Protein AF-A0A9E5ND71-F1 (afdb_monomer_lite)

Sequence (81 aa):
ANYTIGQRKGLGISAPQPLYVIEKQIVENALVVGPKEALGRREFIARRTTWVSGRKLEEPIRVSCRVRYKAPEVSSTVRPL

Structure (mmCIF, N/CA/C/O backbone):
data_AF-A0A9E5ND71-F1
#
_entry.id   AF-A0A9E5ND71-F1
#
loop_
_atom_site.group_PDB
_atom_site.id
_atom_site.type_symbol
_atom_site.label_atom_id
_atom_site.label_alt_id
_atom_site.label_comp_id
_atom_site.label_asym_id
_atom_site.label_entity_id
_atom_site.label_seq_id
_atom_site.pdbx_PDB_ins_code
_atom_site.Cartn_x
_atom_site.Cartn_y
_atom_site.Cartn_z
_atom_site.occupancy
_atom_site.B_iso_or_equiv
_atom_site.auth_seq_id
_atom_site.auth_comp_id
_atom_site.auth_asym_id
_atom_site.auth_atom_id
_atom_site.pdbx_PDB_model_num
ATOM 1 N N . ALA A 1 1 ? -16.498 15.332 0.552 1.00 64.06 1 ALA A N 1
ATOM 2 C CA . ALA A 1 1 ? -15.256 15.306 1.357 1.00 64.06 1 ALA A CA 1
ATOM 3 C C . ALA A 1 1 ? -14.260 14.331 0.730 1.00 64.06 1 ALA A C 1
ATOM 5 O O . ALA A 1 1 ? -14.679 13.298 0.219 1.00 64.06 1 ALA A O 1
ATOM 6 N N . ASN A 1 2 ? -12.963 14.652 0.725 1.00 84.62 2 ASN A N 1
ATOM 7 C CA . ASN A 1 2 ? -11.939 13.786 0.132 1.00 84.62 2 ASN A CA 1
ATOM 8 C C . ASN A 1 2 ? -11.435 12.769 1.162 1.00 84.62 2 ASN A C 1
ATOM 10 O O . ASN A 1 2 ? -10.614 13.104 2.010 1.00 84.62 2 ASN A O 1
ATOM 14 N N . TYR A 1 3 ? -11.927 11.532 1.073 1.00 91.69 3 TYR A N 1
ATOM 15 C CA . TYR A 1 3 ? -11.458 10.416 1.897 1.00 91.69 3 TYR A CA 1
ATOM 16 C C . TYR A 1 3 ? -10.366 9.611 1.195 1.00 91.69 3 TYR A C 1
ATOM 18 O O . TYR A 1 3 ? -10.477 9.305 -0.002 1.00 91.69 3 TYR A O 1
ATOM 26 N N . THR A 1 4 ? -9.344 9.233 1.963 1.00 92.38 4 THR A N 1
ATOM 27 C CA . THR A 1 4 ? -8.185 8.451 1.503 1.00 92.38 4 THR A CA 1
ATOM 28 C C . THR A 1 4 ? -8.097 7.125 2.254 1.00 92.38 4 THR A C 1
ATOM 30 O O . THR A 1 4 ? -8.299 7.095 3.464 1.00 92.38 4 THR A O 1
ATOM 33 N N . ILE A 1 5 ? -7.740 6.035 1.570 1.00 92.44 5 ILE A N 1
ATOM 34 C CA . ILE A 1 5 ? -7.476 4.743 2.224 1.00 92.44 5 ILE A CA 1
ATOM 35 C C . ILE A 1 5 ? -6.376 4.905 3.291 1.00 92.44 5 ILE A C 1
ATOM 37 O O . ILE A 1 5 ? -5.293 5.442 3.024 1.00 92.44 5 ILE A O 1
ATOM 41 N N . GLY A 1 6 ? -6.663 4.450 4.511 1.00 93.00 6 GLY A N 1
ATOM 42 C CA . GLY A 1 6 ? -5.825 4.625 5.699 1.00 93.00 6 GLY A CA 1
ATOM 43 C C . GLY A 1 6 ? -6.051 5.934 6.463 1.00 93.00 6 GLY A C 1
ATOM 44 O O . GLY A 1 6 ? -5.329 6.210 7.421 1.00 93.00 6 GLY A O 1
ATOM 45 N N . GLN A 1 7 ? -7.028 6.757 6.075 1.00 94.81 7 GLN A N 1
ATOM 46 C CA . GLN A 1 7 ? -7.401 7.950 6.833 1.00 94.81 7 GLN A CA 1
ATOM 47 C C . GLN A 1 7 ? -8.084 7.569 8.150 1.00 94.81 7 GLN A C 1
ATOM 49 O O . GLN A 1 7 ? -9.040 6.804 8.149 1.00 94.81 7 GLN A O 1
ATOM 54 N N . ARG A 1 8 ? -7.614 8.160 9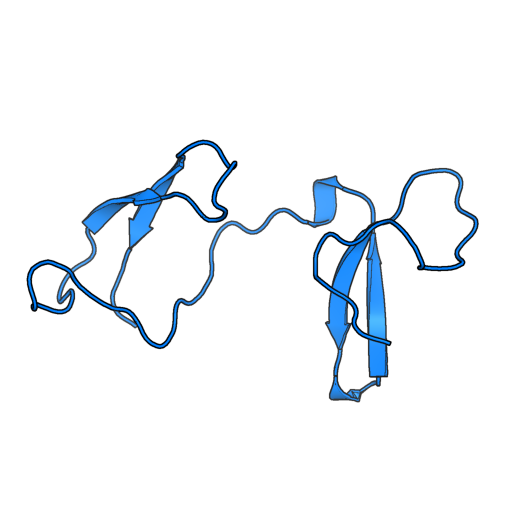.256 1.00 94.31 8 ARG A N 1
ATOM 55 C CA . ARG A 1 8 ? -8.197 8.019 10.605 1.00 94.31 8 ARG A CA 1
ATOM 56 C C . ARG A 1 8 ? -9.009 9.240 11.047 1.00 94.31 8 ARG A C 1
ATOM 58 O O . ARG A 1 8 ? -10.037 9.113 11.700 1.00 94.31 8 ARG A O 1
ATOM 65 N N . LYS A 1 9 ? -8.499 10.446 10.780 1.00 93.44 9 LYS A N 1
ATOM 66 C CA . LYS A 1 9 ? -9.096 11.706 11.257 1.00 93.44 9 LYS A CA 1
ATOM 67 C C . L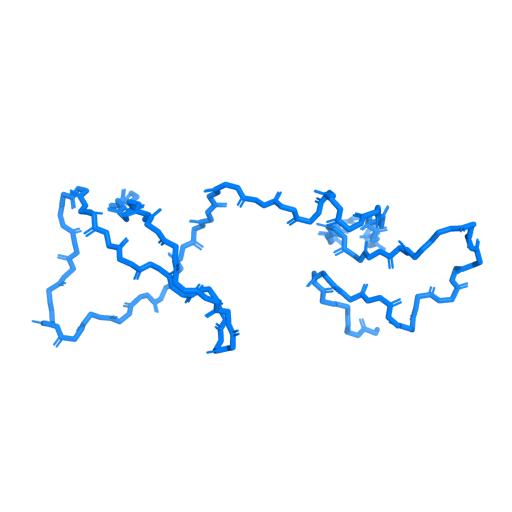YS A 1 9 ? -10.251 12.146 10.353 1.00 93.44 9 LYS A C 1
ATOM 69 O O . LYS A 1 9 ? -10.265 11.819 9.168 1.00 93.44 9 LYS A O 1
ATOM 74 N N . GLY A 1 10 ? -11.182 12.924 10.906 1.00 91.69 10 GLY A N 1
ATOM 75 C CA . GLY A 1 10 ? -12.295 13.504 10.145 1.00 91.69 10 GLY A CA 1
ATOM 76 C C . GLY A 1 10 ? -13.372 12.497 9.730 1.00 91.69 10 GLY A C 1
ATOM 77 O O . GLY A 1 10 ? -14.072 12.742 8.755 1.00 91.69 10 GLY A O 1
ATOM 78 N N . LEU A 1 11 ? -13.476 11.361 10.433 1.00 92.31 11 LEU A N 1
ATOM 79 C CA . LEU A 1 11 ? -14.520 10.355 10.195 1.00 92.31 11 LEU A CA 1
ATOM 80 C C . LEU A 1 11 ? -15.802 10.620 10.998 1.00 92.31 11 LEU A C 1
ATOM 82 O O . LEU A 1 11 ? -16.860 10.175 10.582 1.00 92.31 11 LEU A O 1
ATOM 86 N N . GLY A 1 12 ? -15.723 11.338 12.126 1.00 91.81 12 GLY A N 1
ATOM 87 C CA . GLY A 1 12 ? -16.895 11.649 12.958 1.00 91.81 12 GLY A CA 1
ATOM 88 C C . GLY A 1 12 ? -17.505 10.445 13.688 1.00 91.81 12 GLY A C 1
ATOM 89 O O . GLY A 1 12 ? -18.623 10.540 14.176 1.00 91.81 12 GLY A O 1
ATOM 90 N N . ILE A 1 13 ? -16.788 9.319 13.765 1.00 92.25 13 ILE A N 1
ATOM 91 C CA . ILE A 1 13 ? -17.266 8.076 14.382 1.00 92.25 13 ILE A CA 1
ATOM 92 C C . ILE A 1 13 ? -16.664 7.940 15.781 1.00 92.25 13 ILE A C 1
ATOM 94 O O . ILE A 1 13 ? -15.440 7.955 15.933 1.00 92.25 13 ILE A O 1
ATOM 98 N N . SER A 1 14 ? -17.523 7.775 16.789 1.00 94.06 14 SER A N 1
ATOM 99 C CA . SER A 1 14 ? -17.109 7.335 18.123 1.00 94.06 14 SER A CA 1
ATOM 100 C C . SER A 1 14 ? -17.046 5.809 18.149 1.00 94.06 14 SER A C 1
ATOM 102 O O . SER A 1 14 ? -18.026 5.143 17.826 1.00 94.06 14 SER A O 1
ATOM 104 N N . ALA A 1 15 ? -15.887 5.255 18.493 1.00 92.88 15 ALA A N 1
ATOM 105 C CA . ALA A 1 15 ? -15.652 3.817 18.549 1.00 92.88 15 ALA A CA 1
ATOM 106 C C . ALA A 1 15 ? -14.649 3.494 19.671 1.00 92.88 15 ALA A C 1
ATOM 108 O O . ALA A 1 15 ? -13.777 4.321 19.951 1.00 92.88 15 ALA A O 1
ATOM 109 N N . PRO A 1 16 ? -14.715 2.296 20.285 1.00 94.38 16 PRO A N 1
ATOM 110 C CA . PRO A 1 16 ? -13.796 1.896 21.358 1.00 94.38 16 PRO A CA 1
ATOM 111 C C . PRO A 1 16 ? -12.335 1.788 20.896 1.00 94.38 16 PRO A C 1
ATOM 113 O O . PRO A 1 16 ? -11.421 1.792 21.715 1.00 94.38 16 PRO A O 1
ATOM 116 N N . GLN A 1 17 ? -12.104 1.713 19.585 1.00 94.06 17 GLN A N 1
ATOM 117 C CA . GLN A 1 17 ? -10.781 1.647 18.976 1.00 94.06 17 GLN A CA 1
ATOM 118 C C . GLN A 1 17 ? -10.697 2.550 17.738 1.00 94.06 17 GLN A C 1
ATOM 120 O O . GLN A 1 17 ? -11.721 2.827 17.107 1.00 94.06 17 GLN A O 1
ATOM 125 N N . PRO A 1 18 ? -9.493 3.012 17.352 1.00 95.12 18 PRO A N 1
ATOM 126 C CA . PRO A 1 18 ? -9.322 3.827 16.156 1.00 95.12 18 PRO A CA 1
ATOM 127 C C . PRO A 1 18 ? -9.764 3.094 14.886 1.00 95.12 18 PRO A C 1
ATOM 129 O O . PRO A 1 18 ? -9.299 1.990 14.607 1.00 95.12 18 PRO A O 1
ATOM 132 N N . LEU A 1 19 ? -10.599 3.756 14.086 1.00 96.94 19 LEU A N 1
ATOM 133 C CA . LEU A 1 19 ? -11.025 3.269 12.778 1.00 96.94 19 LEU A CA 1
ATOM 134 C C . LEU A 1 19 ? -10.309 4.007 11.649 1.00 96.94 19 LEU A C 1
ATOM 136 O O . LEU A 1 19 ? -9.929 5.176 11.770 1.00 96.94 19 LEU A O 1
ATOM 140 N N . TYR A 1 20 ? -10.139 3.297 10.543 1.00 96.75 20 TYR A N 1
ATOM 141 C CA . TYR A 1 20 ? -9.460 3.758 9.345 1.00 96.75 20 TYR A CA 1
ATOM 142 C C . TYR A 1 20 ? -10.325 3.466 8.126 1.00 96.75 20 TYR A C 1
ATOM 144 O O . TYR A 1 20 ? -10.996 2.440 8.086 1.00 96.75 20 TYR A O 1
ATOM 152 N N . VAL A 1 21 ? -10.283 4.326 7.108 1.00 96.38 21 VAL A N 1
ATOM 153 C CA . VAL A 1 21 ? -10.930 4.045 5.815 1.00 96.38 21 VAL A CA 1
ATOM 154 C C . VAL A 1 21 ? -10.222 2.867 5.146 1.00 96.38 21 VAL A C 1
ATOM 156 O O . VAL A 1 21 ? -9.067 3.006 4.738 1.00 96.38 21 VAL A O 1
ATOM 159 N N . ILE A 1 22 ? -10.901 1.728 5.026 1.00 95.81 22 ILE A N 1
ATOM 160 C CA . ILE A 1 22 ? -10.361 0.501 4.419 1.00 95.81 22 ILE A CA 1
ATOM 161 C C . ILE A 1 22 ? -10.802 0.326 2.965 1.00 95.81 22 ILE A C 1
ATOM 163 O O . ILE A 1 22 ? -10.070 -0.271 2.174 1.00 95.81 22 ILE A O 1
ATOM 167 N N . GLU A 1 23 ? -11.946 0.905 2.591 1.00 94.62 23 GLU A N 1
ATOM 168 C CA . GLU A 1 23 ? -12.474 0.849 1.230 1.00 94.62 23 GLU A CA 1
ATOM 169 C C . GLU A 1 23 ? -13.378 2.046 0.909 1.00 94.62 23 GLU A C 1
ATOM 171 O O . GLU A 1 23 ? -13.954 2.674 1.800 1.00 94.62 23 GLU A O 1
ATOM 176 N N . LYS A 1 24 ? -13.493 2.360 -0.385 1.00 94.25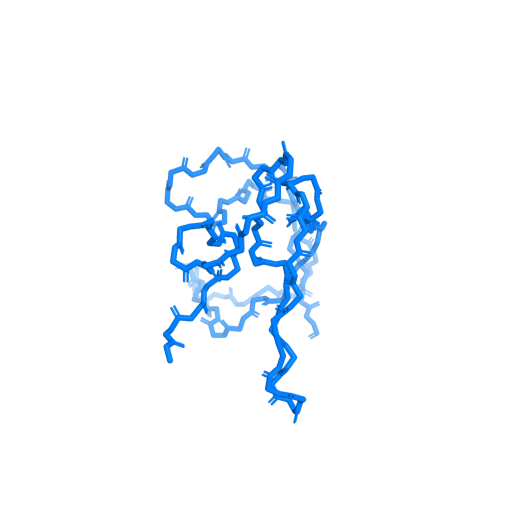 24 LYS A N 1
ATOM 177 C CA . LYS A 1 24 ? -14.422 3.356 -0.925 1.00 94.25 24 LYS A CA 1
ATOM 178 C C . LYS A 1 24 ? -15.349 2.671 -1.923 1.00 94.25 24 LYS A C 1
ATOM 180 O O . LYS A 1 24 ? -14.918 2.352 -3.030 1.00 94.25 24 LYS A O 1
ATOM 185 N N . GLN A 1 25 ? -16.610 2.502 -1.556 1.00 94.44 25 GLN A N 1
ATOM 186 C CA . GLN A 1 25 ? -17.641 1.968 -2.438 1.00 94.44 25 GLN A CA 1
ATOM 187 C C . GLN A 1 25 ? -18.316 3.137 -3.150 1.00 94.44 25 GLN A C 1
ATOM 189 O O . GLN A 1 25 ? -19.241 3.761 -2.639 1.00 94.44 25 GLN A O 1
ATOM 194 N N . ILE A 1 26 ? -17.789 3.480 -4.326 1.00 92.00 26 ILE A N 1
ATOM 195 C CA . ILE A 1 26 ? -18.204 4.682 -5.064 1.00 92.00 26 ILE A CA 1
ATOM 196 C C . ILE A 1 26 ? -19.667 4.597 -5.508 1.00 92.00 26 ILE A C 1
ATOM 198 O O . ILE A 1 26 ? -20.376 5.593 -5.421 1.00 92.00 26 ILE A O 1
ATOM 202 N N . VAL A 1 27 ? -20.114 3.415 -5.943 1.00 94.56 27 VAL A N 1
ATOM 203 C CA . VAL A 1 27 ? -21.489 3.187 -6.420 1.00 94.56 27 VAL A CA 1
ATOM 204 C C . VAL A 1 27 ? -22.509 3.424 -5.306 1.00 94.56 27 VAL A C 1
ATOM 206 O O . VAL A 1 27 ? -23.528 4.065 -5.528 1.00 94.56 27 VAL A O 1
ATOM 209 N N . GLU A 1 28 ? -22.200 2.962 -4.098 1.00 95.44 28 GLU A N 1
ATOM 210 C CA . GLU A 1 28 ? -23.073 3.077 -2.926 1.00 95.44 28 GLU A CA 1
ATOM 211 C C . GLU A 1 28 ? -22.853 4.386 -2.153 1.00 95.44 28 GLU A C 1
ATOM 213 O O . GLU A 1 28 ? -23.531 4.650 -1.165 1.00 95.44 28 GLU A O 1
ATOM 218 N N . ASN A 1 29 ? -21.887 5.209 -2.584 1.00 92.94 29 ASN A N 1
ATOM 219 C CA . ASN A 1 29 ? -21.406 6.379 -1.849 1.00 92.94 29 ASN A CA 1
ATOM 220 C C . ASN A 1 29 ? -21.067 6.056 -0.375 1.00 92.94 29 ASN A C 1
ATOM 222 O O . ASN A 1 29 ? -21.299 6.857 0.532 1.00 92.94 29 ASN A O 1
ATOM 226 N N . ALA A 1 30 ? -20.505 4.869 -0.139 1.00 93.69 30 ALA A N 1
ATOM 227 C CA . ALA A 1 30 ? -20.198 4.355 1.187 1.00 93.69 30 ALA A CA 1
ATOM 228 C C . ALA A 1 30 ? -18.685 4.281 1.434 1.00 93.69 30 ALA A C 1
ATOM 230 O O . ALA A 1 30 ? -17.869 4.033 0.536 1.00 93.69 30 ALA A O 1
ATOM 231 N N . LEU A 1 31 ? -18.302 4.501 2.691 1.00 94.44 31 LEU A N 1
ATOM 232 C CA . LEU A 1 31 ? -16.952 4.247 3.179 1.00 94.44 31 LEU A CA 1
ATOM 233 C C . LEU A 1 31 ? -16.990 3.061 4.116 1.00 94.44 31 LEU A C 1
ATOM 235 O O . LEU A 1 31 ? -17.655 3.100 5.150 1.00 94.44 31 LEU A O 1
ATOM 239 N N . VAL A 1 32 ? -16.197 2.050 3.793 1.00 95.25 32 VAL A N 1
ATOM 240 C CA . VAL A 1 32 ? -15.969 0.955 4.722 1.00 95.25 32 VAL A CA 1
ATOM 241 C C . VAL A 1 32 ? -14.825 1.375 5.636 1.00 95.25 32 VAL A C 1
ATOM 243 O O . VAL A 1 32 ? -13.747 1.766 5.168 1.00 95.25 32 VAL A O 1
ATOM 246 N N . VAL A 1 33 ? -15.065 1.321 6.944 1.00 96.50 33 VAL A N 1
ATOM 247 C CA . VAL A 1 33 ? -14.069 1.628 7.973 1.00 96.50 33 VAL A CA 1
ATOM 248 C C . VAL A 1 33 ? -13.802 0.405 8.837 1.00 96.50 33 VAL A C 1
ATOM 250 O O . VAL A 1 33 ? -14.701 -0.383 9.111 1.00 96.50 33 VAL A O 1
ATOM 253 N N . GLY A 1 34 ? -12.557 0.239 9.266 1.00 95.88 34 GLY A N 1
ATOM 254 C CA . GLY A 1 34 ? -12.136 -0.923 10.039 1.00 95.88 34 GLY A CA 1
ATOM 255 C C . GLY A 1 34 ? -10.903 -0.646 10.891 1.00 95.88 34 GLY A C 1
ATOM 256 O O . GLY A 1 34 ? -10.362 0.467 10.859 1.00 95.88 34 GLY A O 1
ATOM 257 N N . PRO A 1 35 ? -10.458 -1.643 11.671 1.00 96.00 35 PRO A N 1
ATOM 258 C CA . PRO A 1 35 ? -9.251 -1.525 12.472 1.00 96.00 35 PRO A CA 1
ATOM 259 C C . PRO A 1 35 ? -8.010 -1.470 11.562 1.00 96.00 35 PRO A C 1
ATOM 261 O O . PRO A 1 35 ? -8.075 -1.746 10.359 1.00 96.00 35 PRO A O 1
ATOM 264 N N . LYS A 1 36 ? -6.861 -1.077 12.116 1.00 93.38 36 LYS A N 1
ATOM 265 C CA . LYS A 1 36 ? -5.637 -0.823 11.336 1.00 93.38 36 LYS A CA 1
ATOM 266 C C . LYS A 1 36 ? -5.166 -2.065 10.573 1.00 93.38 36 LYS A C 1
ATOM 268 O O . LYS A 1 36 ? -4.641 -1.951 9.468 1.00 93.38 36 LYS A O 1
ATOM 273 N N . GLU A 1 37 ? -5.367 -3.238 11.152 1.00 93.31 37 GLU A N 1
ATOM 274 C CA . GLU A 1 37 ? -4.949 -4.544 10.643 1.00 93.31 37 GLU A CA 1
ATOM 275 C C . GLU A 1 37 ? -5.662 -4.882 9.323 1.00 93.31 37 GLU A C 1
ATOM 277 O O . GLU A 1 37 ? -5.086 -5.537 8.457 1.00 93.31 37 GLU A O 1
ATOM 282 N N . ALA A 1 38 ? -6.870 -4.346 9.117 1.00 94.00 38 ALA A N 1
ATOM 283 C CA . ALA A 1 38 ? -7.654 -4.526 7.896 1.00 94.00 38 ALA A CA 1
ATOM 284 C C . ALA A 1 38 ? -7.177 -3.656 6.711 1.00 94.00 38 ALA A C 1
ATOM 286 O O . ALA A 1 38 ? -7.666 -3.817 5.595 1.00 94.00 38 ALA A O 1
ATOM 287 N N . LEU A 1 39 ? -6.217 -2.741 6.911 1.00 90.62 39 LEU A N 1
ATOM 288 C CA . LEU A 1 39 ? -5.639 -1.937 5.821 1.00 90.62 39 LEU A CA 1
ATOM 289 C C . LEU A 1 39 ? -4.644 -2.716 4.953 1.00 90.62 39 LEU A C 1
ATOM 291 O O . LEU A 1 39 ? -4.309 -2.264 3.855 1.00 90.62 39 LEU A O 1
ATOM 295 N N . GLY A 1 40 ? -4.121 -3.835 5.458 1.00 89.12 40 GLY A N 1
ATOM 296 C CA . GLY A 1 40 ? -3.101 -4.619 4.773 1.00 89.12 40 GLY A CA 1
ATOM 297 C C . GLY A 1 40 ? -3.607 -5.172 3.442 1.00 89.12 40 GLY A C 1
ATOM 298 O O . GLY A 1 40 ? -4.659 -5.800 3.371 1.00 89.12 40 GLY A O 1
ATOM 299 N N . ARG A 1 41 ? -2.832 -4.975 2.373 1.00 89.56 41 ARG A N 1
ATOM 300 C CA . ARG A 1 41 ? -3.057 -5.602 1.064 1.00 89.56 41 ARG A CA 1
ATOM 301 C C . ARG A 1 41 ? -1.771 -6.298 0.633 1.00 89.56 41 ARG A C 1
ATOM 303 O O . ARG A 1 41 ? -0.684 -5.767 0.855 1.00 89.56 41 ARG A O 1
ATOM 310 N N . ARG A 1 42 ? -1.895 -7.489 0.039 1.00 91.50 42 ARG A N 1
ATOM 311 C CA . ARG A 1 42 ? -0.743 -8.284 -0.432 1.00 91.50 42 ARG A CA 1
ATOM 312 C C . ARG A 1 42 ? -0.320 -7.929 -1.855 1.00 91.50 42 ARG A C 1
ATOM 314 O O . ARG A 1 42 ? 0.821 -8.172 -2.225 1.00 91.50 42 ARG A O 1
ATOM 321 N N . GLU A 1 43 ? -1.228 -7.348 -2.628 1.00 94.44 43 GLU A N 1
ATOM 322 C CA . GLU A 1 43 ? -1.023 -7.014 -4.032 1.00 94.44 43 GLU A CA 1
ATOM 323 C C . GLU A 1 43 ? -1.804 -5.755 -4.416 1.00 94.44 43 GLU A C 1
ATOM 325 O O . GLU A 1 43 ? -2.778 -5.374 -3.762 1.00 94.44 43 GLU A O 1
ATOM 330 N N . PHE A 1 44 ? -1.346 -5.093 -5.475 1.00 93.81 44 PHE A N 1
ATOM 331 C CA . PHE A 1 44 ? -2.019 -3.960 -6.094 1.00 93.81 44 PHE A CA 1
ATOM 332 C C . PHE A 1 44 ? -1.648 -3.885 -7.577 1.00 93.81 44 PHE A C 1
ATOM 334 O O . PHE A 1 44 ? -0.616 -4.406 -8.001 1.00 93.81 44 PHE A O 1
ATOM 341 N N . ILE A 1 45 ? -2.478 -3.196 -8.359 1.00 94.94 45 ILE A N 1
ATOM 342 C CA . ILE A 1 45 ? -2.219 -2.931 -9.775 1.00 94.94 45 ILE A CA 1
ATOM 343 C C . ILE A 1 45 ? -1.665 -1.517 -9.924 1.00 94.94 45 ILE A C 1
ATOM 345 O O . ILE A 1 45 ? -2.321 -0.540 -9.557 1.00 94.94 45 ILE A O 1
ATOM 349 N N . ALA A 1 46 ? -0.474 -1.402 -10.506 1.00 93.81 46 ALA A N 1
ATOM 350 C CA . ALA A 1 46 ? 0.077 -0.123 -10.930 1.00 93.81 46 ALA A CA 1
ATOM 351 C C . ALA A 1 46 ? -0.386 0.201 -12.358 1.00 93.81 46 ALA A C 1
ATOM 353 O O . ALA A 1 46 ? -0.303 -0.630 -13.259 1.00 93.81 46 ALA A O 1
ATOM 354 N N . ARG A 1 47 ? -0.858 1.429 -12.580 1.00 92.62 47 ARG A N 1
ATOM 355 C CA . ARG A 1 47 ? -1.185 1.967 -13.910 1.00 92.62 47 ARG A CA 1
ATOM 356 C C . ARG A 1 47 ? -0.279 3.157 -14.204 1.00 92.62 47 ARG A C 1
ATOM 358 O O . ARG A 1 47 ? 0.217 3.780 -13.271 1.00 92.62 47 ARG A O 1
ATOM 365 N N . ARG A 1 48 ? -0.106 3.496 -15.489 1.00 92.50 48 ARG A N 1
ATOM 366 C CA . ARG A 1 48 ? 0.750 4.616 -15.943 1.00 92.50 48 ARG A CA 1
ATOM 367 C C . ARG A 1 48 ? 2.186 4.505 -15.401 1.00 92.50 48 ARG A C 1
ATOM 369 O O . ARG A 1 48 ? 2.722 5.442 -14.823 1.00 92.50 48 ARG A O 1
ATOM 376 N N . THR A 1 49 ? 2.781 3.324 -15.556 1.00 93.19 49 THR A N 1
ATOM 377 C CA . THR A 1 49 ? 4.140 3.026 -15.085 1.00 93.19 49 THR A CA 1
ATOM 378 C C . THR A 1 49 ? 5.194 3.715 -15.947 1.00 93.19 49 THR A C 1
ATOM 380 O O . THR A 1 49 ? 5.140 3.603 -17.174 1.00 93.19 49 THR A O 1
ATOM 383 N N . THR A 1 50 ? 6.193 4.316 -15.306 1.00 94.56 50 THR A N 1
ATOM 384 C CA . THR A 1 50 ? 7.399 4.840 -15.960 1.00 94.56 50 THR A CA 1
ATOM 385 C C . THR A 1 50 ? 8.581 3.936 -15.635 1.00 94.56 50 THR A C 1
ATOM 387 O O . THR A 1 50 ? 8.815 3.626 -14.468 1.00 94.56 50 THR A O 1
ATOM 390 N N . TRP A 1 51 ? 9.331 3.532 -16.659 1.00 92.75 51 TRP A N 1
ATOM 391 C CA . TRP A 1 51 ? 10.502 2.665 -16.529 1.00 92.75 51 TRP A CA 1
ATOM 392 C C . TRP A 1 51 ? 11.763 3.465 -16.846 1.00 92.75 51 TRP A C 1
ATOM 394 O O . TRP A 1 51 ? 11.891 3.986 -17.950 1.00 92.75 51 TRP A O 1
ATOM 404 N N . VAL A 1 52 ? 12.697 3.558 -15.896 1.00 93.81 52 VAL A N 1
ATOM 405 C CA . VAL A 1 52 ? 13.943 4.338 -16.063 1.00 93.81 52 VAL A CA 1
ATOM 406 C C . VAL A 1 52 ? 14.825 3.766 -17.178 1.00 93.81 52 VAL A C 1
ATOM 408 O O . VAL A 1 52 ? 15.464 4.516 -17.903 1.00 93.81 52 VAL A O 1
ATOM 411 N N . SER A 1 53 ? 14.803 2.446 -17.374 1.00 91.88 53 SER A N 1
ATOM 412 C CA . SER A 1 53 ? 15.484 1.768 -18.487 1.00 91.88 53 SER A CA 1
ATOM 413 C C . SER A 1 53 ? 14.862 2.053 -19.862 1.00 91.88 53 SER A C 1
ATOM 415 O O . SER A 1 53 ? 15.398 1.610 -20.875 1.00 91.88 53 SER A O 1
ATOM 417 N N . GLY A 1 54 ? 13.692 2.700 -19.911 1.00 91.81 54 GLY A N 1
ATOM 418 C CA . GLY A 1 54 ? 12.889 2.883 -21.121 1.00 91.81 54 GLY A CA 1
ATOM 419 C C . GLY A 1 54 ? 12.161 1.622 -21.601 1.00 91.81 54 GLY A C 1
ATOM 420 O O . GLY A 1 54 ? 11.346 1.705 -22.517 1.00 91.81 54 GLY A O 1
ATOM 421 N N . ARG A 1 55 ? 12.405 0.460 -20.983 1.00 90.12 55 ARG A N 1
ATOM 422 C CA . ARG A 1 55 ? 11.803 -0.82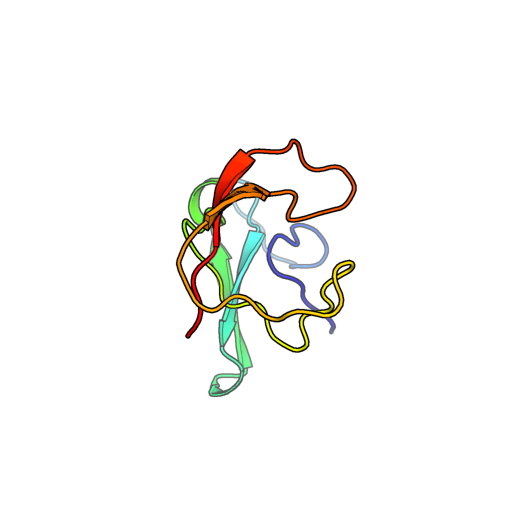0 -21.377 1.00 90.12 55 ARG A CA 1
ATOM 423 C C . ARG A 1 55 ? 10.749 -1.246 -20.372 1.00 90.12 55 ARG A C 1
ATOM 425 O O . ARG A 1 55 ? 11.000 -1.254 -19.167 1.00 90.12 55 ARG A O 1
ATOM 432 N N . LYS A 1 56 ? 9.569 -1.601 -20.881 1.00 90.00 56 LYS A N 1
ATOM 433 C CA . LYS A 1 56 ? 8.530 -2.230 -20.067 1.00 90.00 56 LYS A CA 1
ATOM 434 C C . LYS A 1 56 ? 8.956 -3.642 -19.686 1.00 90.00 56 LYS A C 1
ATOM 436 O O . LYS A 1 56 ? 9.795 -4.253 -20.339 1.00 90.00 56 LYS A O 1
ATOM 441 N N . LEU A 1 57 ? 8.354 -4.128 -18.614 1.00 91.94 57 LEU A N 1
ATOM 442 C CA . LEU A 1 57 ? 8.576 -5.471 -18.123 1.00 91.94 57 LEU A C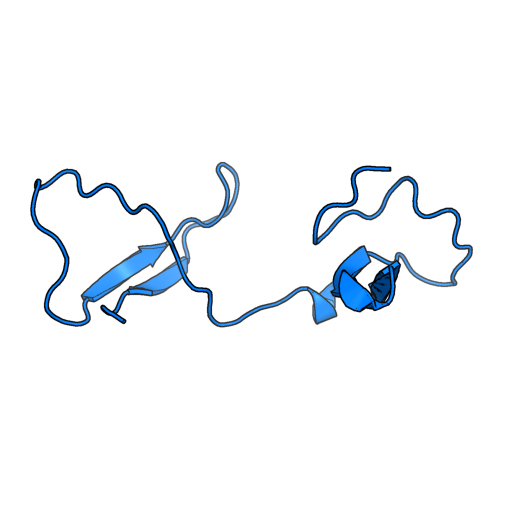A 1
ATOM 443 C C . LEU A 1 57 ? 7.822 -6.500 -18.975 1.00 91.94 57 LEU A C 1
ATOM 445 O O . LEU A 1 57 ? 6.619 -6.344 -19.176 1.00 91.94 57 LEU A O 1
ATOM 449 N N . GLU A 1 58 ? 8.522 -7.543 -19.417 1.00 93.50 58 GLU A N 1
ATOM 450 C CA . GLU A 1 58 ? 7.949 -8.668 -20.179 1.00 93.50 58 GLU A CA 1
ATOM 451 C C . GLU A 1 58 ? 7.775 -9.929 -19.320 1.00 93.50 58 GLU A C 1
ATOM 453 O O . GLU A 1 58 ? 6.870 -10.722 -19.562 1.00 93.50 58 GLU A O 1
ATOM 458 N N . GLU A 1 59 ? 8.572 -10.077 -18.260 1.00 95.06 59 GLU A N 1
ATOM 459 C CA . GLU A 1 59 ? 8.547 -11.232 -17.360 1.00 95.06 59 GLU A CA 1
ATOM 460 C C . GLU A 1 59 ? 8.541 -10.797 -15.888 1.00 95.06 59 GLU A C 1
ATOM 462 O O . GLU A 1 59 ? 9.017 -9.709 -15.563 1.00 95.06 59 GLU A O 1
ATOM 467 N N . PRO A 1 60 ? 8.026 -11.616 -14.955 1.00 96.62 60 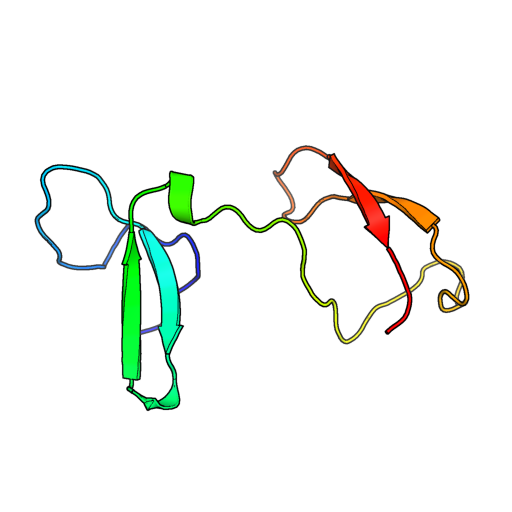PRO A N 1
ATOM 468 C CA . PRO A 1 60 ? 8.057 -11.283 -13.538 1.00 96.62 60 PRO A CA 1
ATOM 469 C C . PRO A 1 60 ? 9.480 -11.088 -12.997 1.00 96.62 60 PRO A C 1
ATOM 471 O O . PRO A 1 60 ? 10.350 -11.931 -13.194 1.00 96.62 60 PRO A O 1
ATOM 474 N N . ILE A 1 61 ? 9.697 -10.023 -12.224 1.00 95.94 61 ILE A N 1
ATOM 475 C CA . ILE A 1 61 ? 10.985 -9.738 -11.573 1.00 95.94 61 ILE A CA 1
ATOM 476 C C . ILE A 1 61 ? 10.830 -9.531 -10.069 1.00 95.94 61 ILE A C 1
ATOM 478 O O . ILE A 1 61 ? 9.816 -9.016 -9.586 1.00 95.94 61 ILE A O 1
ATOM 482 N N . ARG A 1 62 ? 11.868 -9.907 -9.314 1.00 97.50 62 ARG A N 1
ATOM 483 C CA . ARG A 1 62 ? 11.990 -9.599 -7.884 1.00 97.50 62 ARG A CA 1
ATOM 484 C C . ARG A 1 62 ? 12.547 -8.195 -7.699 1.00 97.50 62 ARG A C 1
ATOM 486 O O . ARG A 1 62 ? 13.541 -7.837 -8.319 1.00 97.50 62 ARG A O 1
ATOM 493 N N . VAL A 1 63 ? 11.915 -7.420 -6.824 1.00 96.06 63 VAL A N 1
ATOM 494 C CA . VAL A 1 63 ? 12.298 -6.034 -6.534 1.00 96.06 63 VAL A CA 1
ATOM 495 C C . VAL A 1 63 ? 12.166 -5.722 -5.047 1.00 96.06 63 VAL A C 1
ATOM 497 O O . VAL A 1 63 ? 11.406 -6.369 -4.321 1.00 96.06 63 VAL A O 1
ATOM 500 N N . SER A 1 64 ? 12.843 -4.666 -4.612 1.00 97.31 64 SER A N 1
ATOM 501 C CA . SER A 1 64 ? 12.497 -3.948 -3.386 1.00 97.31 64 SER A CA 1
ATOM 502 C C . SER A 1 64 ? 11.430 -2.907 -3.718 1.00 97.31 64 SER A C 1
ATOM 504 O O . SER A 1 64 ? 11.676 -1.978 -4.485 1.00 97.31 64 SER A O 1
ATOM 506 N N . CYS A 1 65 ? 10.216 -3.074 -3.191 1.00 95.94 65 CYS A N 1
ATOM 507 C CA . CYS A 1 65 ? 9.103 -2.167 -3.461 1.00 95.94 65 CYS A CA 1
ATOM 508 C C . CYS A 1 65 ? 8.912 -1.174 -2.314 1.00 95.94 65 CYS A C 1
ATOM 510 O O . CYS A 1 65 ? 8.860 -1.562 -1.147 1.00 95.94 65 CYS A O 1
ATOM 512 N N . ARG A 1 66 ? 8.732 0.105 -2.658 1.00 95.75 66 ARG A N 1
ATOM 513 C CA . ARG A 1 66 ? 8.349 1.169 -1.728 1.00 95.75 66 ARG A CA 1
ATOM 514 C C . ARG A 1 66 ? 7.027 1.793 -2.171 1.00 95.75 66 ARG A C 1
ATOM 516 O O . ARG A 1 66 ? 6.979 2.535 -3.145 1.00 95.75 66 ARG A O 1
ATOM 523 N N . VAL A 1 67 ? 5.950 1.521 -1.435 1.00 92.19 67 VAL A N 1
ATOM 524 C CA . VAL A 1 67 ? 4.586 1.969 -1.797 1.00 92.19 67 VAL A CA 1
ATOM 525 C C . VAL A 1 67 ? 4.274 3.421 -1.416 1.00 92.19 67 VAL A C 1
ATOM 527 O O . VAL A 1 67 ? 3.339 4.018 -1.945 1.00 92.19 67 VAL A O 1
ATOM 530 N N . ARG A 1 68 ? 5.028 4.007 -0.479 1.00 90.44 68 ARG A N 1
ATOM 531 C CA . ARG A 1 68 ? 4.922 5.417 -0.065 1.00 90.44 68 ARG A CA 1
ATOM 532 C C . ARG A 1 68 ? 6.306 5.951 0.267 1.00 90.44 68 ARG A C 1
ATOM 534 O O . ARG A 1 68 ? 7.134 5.210 0.775 1.00 90.44 68 ARG A O 1
ATOM 541 N N . TYR A 1 69 ? 6.526 7.248 0.074 1.00 91.00 69 TYR A N 1
ATOM 542 C CA . TYR A 1 69 ? 7.836 7.892 0.243 1.00 91.00 69 TYR A CA 1
ATOM 543 C C . TYR A 1 69 ? 8.583 7.522 1.544 1.00 91.00 69 TYR A C 1
ATOM 545 O O . TYR A 1 69 ? 9.772 7.219 1.499 1.00 91.00 69 TYR A O 1
ATOM 553 N N . LYS A 1 70 ? 7.872 7.494 2.683 1.00 92.94 70 LYS A N 1
ATOM 554 C CA . LYS A 1 70 ? 8.425 7.165 4.014 1.00 92.94 70 LYS A CA 1
ATOM 555 C C . LYS A 1 70 ? 8.218 5.705 4.447 1.00 92.94 70 LYS A C 1
ATOM 557 O O . LYS A 1 70 ? 8.436 5.391 5.612 1.00 92.94 70 LYS A O 1
ATOM 562 N N . ALA A 1 71 ? 7.720 4.837 3.569 1.00 91.06 71 ALA A N 1
ATOM 563 C CA . ALA A 1 71 ? 7.569 3.422 3.891 1.00 91.06 71 ALA A CA 1
ATOM 564 C C . ALA A 1 71 ? 8.926 2.706 3.778 1.00 91.06 71 ALA A C 1
ATOM 566 O O . ALA A 1 71 ? 9.722 3.075 2.909 1.00 91.06 71 ALA A O 1
ATOM 567 N N . PRO A 1 72 ? 9.185 1.682 4.610 1.00 95.56 72 PRO A N 1
ATOM 568 C CA . PRO A 1 72 ? 10.305 0.784 4.379 1.00 95.56 72 PRO A CA 1
ATOM 569 C C . PRO A 1 72 ? 10.116 0.039 3.054 1.00 95.56 72 PRO A C 1
ATOM 571 O O . PRO A 1 72 ? 8.994 -0.140 2.570 1.00 95.56 72 PRO A O 1
ATOM 574 N N . GLU A 1 73 ? 11.226 -0.394 2.472 1.00 96.88 73 GLU A N 1
ATOM 575 C CA . GLU A 1 73 ? 11.196 -1.275 1.311 1.00 96.88 73 GLU A CA 1
ATOM 576 C C . GLU A 1 73 ? 10.802 -2.692 1.713 1.00 96.88 73 GLU A C 1
ATOM 578 O O . GLU A 1 73 ? 11.190 -3.189 2.769 1.00 96.88 73 GLU A O 1
ATOM 583 N N . VAL A 1 74 ? 10.024 -3.344 0.853 1.00 96.50 74 VAL A N 1
ATOM 584 C CA . VAL A 1 74 ? 9.546 -4.710 1.065 1.00 96.50 74 VAL A CA 1
ATOM 585 C C . VAL A 1 74 ? 9.854 -5.549 -0.169 1.00 96.50 74 VAL A C 1
ATOM 587 O O . VAL A 1 74 ? 9.549 -5.146 -1.296 1.00 96.50 74 VAL A O 1
ATOM 590 N N . SER A 1 75 ? 10.433 -6.736 0.037 1.00 97.56 75 SER A N 1
ATOM 591 C CA . SER A 1 75 ? 10.690 -7.687 -1.050 1.00 97.56 75 SER A CA 1
ATOM 592 C C . SER A 1 75 ? 9.377 -8.075 -1.724 1.00 97.56 75 SER A C 1
ATOM 594 O O . SER A 1 75 ? 8.451 -8.557 -1.073 1.00 97.56 75 SER A O 1
ATOM 596 N N . SER A 1 76 ? 9.294 -7.834 -3.027 1.00 97.12 76 SER A N 1
ATOM 597 C CA . SER A 1 76 ? 8.071 -7.976 -3.815 1.00 97.12 76 SER A CA 1
ATOM 598 C C . SER A 1 76 ? 8.379 -8.559 -5.193 1.00 97.12 76 SER A C 1
ATOM 600 O O . SER A 1 76 ? 9.526 -8.552 -5.644 1.00 97.12 76 SER A O 1
ATOM 602 N N . THR A 1 77 ? 7.346 -9.039 -5.880 1.00 97.44 77 THR A N 1
ATOM 603 C CA . THR A 1 77 ? 7.424 -9.418 -7.294 1.00 97.44 77 THR A CA 1
ATOM 604 C C . THR A 1 77 ? 6.569 -8.452 -8.106 1.00 97.44 77 THR A C 1
ATOM 606 O O . THR A 1 77 ? 5.401 -8.246 -7.778 1.00 97.44 77 THR A O 1
ATOM 609 N N . VAL A 1 78 ? 7.129 -7.876 -9.167 1.00 96.25 78 VAL A N 1
ATOM 610 C CA . VAL A 1 78 ? 6.363 -7.136 -10.180 1.00 96.25 78 VAL A CA 1
ATOM 611 C C . VAL A 1 78 ? 6.186 -8.056 -11.376 1.00 96.25 78 VAL A C 1
ATOM 613 O O . VAL A 1 78 ? 7.146 -8.694 -11.793 1.00 96.25 78 VAL A O 1
ATOM 616 N N . ARG A 1 79 ? 4.968 -8.140 -11.912 1.00 95.69 79 ARG A N 1
ATOM 617 C CA . ARG A 1 79 ? 4.633 -8.929 -13.103 1.00 95.69 79 ARG A CA 1
ATOM 618 C C . ARG A 1 79 ? 3.834 -8.073 -14.088 1.00 95.69 79 ARG A C 1
ATOM 620 O O . ARG A 1 79 ? 3.067 -7.225 -13.620 1.00 95.69 79 ARG A O 1
ATOM 627 N N . PRO A 1 80 ? 4.004 -8.261 -15.406 1.00 93.06 80 PRO A N 1
ATOM 628 C CA . PRO A 1 80 ? 3.090 -7.680 -16.381 1.00 93.06 80 PRO A CA 1
ATOM 629 C C . PRO A 1 80 ? 1.668 -8.226 -16.172 1.00 93.06 80 PRO A C 1
ATOM 631 O O . PRO A 1 80 ? 1.490 -9.327 -15.641 1.00 93.06 80 PRO A O 1
ATOM 634 N N . LEU A 1 81 ? 0.674 -7.409 -16.532 1.00 88.06 81 LEU A N 1
ATOM 635 C CA . LEU A 1 81 ? -0.743 -7.781 -16.557 1.00 88.06 81 LEU A CA 1
ATOM 636 C C . LEU A 1 81 ? -1.167 -8.177 -17.964 1.00 88.06 81 LEU A C 1
ATOM 638 O O . LEU A 1 81 ? -0.675 -7.513 -18.905 1.00 88.06 81 LEU A O 1
#

Foldseek 3Di:
DDFDFQDQPPPPDDDPATKTFQDQPPVVRDTDIDHPVSNDDPDDDDDPDDDPVNDDDPAKDWDFDDPDPPDGTDTDIDGDD

pLDDT: mean 93.39, std 4.04, range [64.06, 97.56]

Radius of gyration: 16.54 Å; chains: 1; bounding box: 39×27×43 Å

Secondary structure (DSSP, 8-state):
----TT--TT-----SS--EEEEEETTTTEEEEE-GGGG--S-----S---TTS----S-EEEEE-SSTTSPPEEEEE---